Protein AF-A0A820NX58-F1 (afdb_monomer_lite)

Sequence (99 aa):
MVKRYLPQSLIDYPQETTRTASDIVLTRTRVPCLQCSRHSHQILTDFRSFYYDTALSSTIPRFMTLLEFADPCKILFDSDIPYTPLPVAINVTEKLDSL

Foldseek 3Di:
DPDPPDDPCVPVVVVVVVVVLLCCLVVPPDDPDPDDDDDPVVSLVSVLVAAAECAVQLDPVSVVVCPVRHDPVRYYYDQPPPVDPPVRSVVSVVSNVVD

Organism: NCBI:txid433720

InterPro domains:
  IPR032466 Metal-dependent hydrolase [SSF51556] (3-96)

pLDDT: mean 85.43, std 13.05, range [43.53, 96.5]

Radius of gyration: 16.27 Å; chains: 1; bounding box: 38×24×45 Å

Structure (mmCIF, N/CA/C/O backbone):
data_AF-A0A820NX58-F1
#
_entry.id   AF-A0A820NX58-F1
#
loop_
_atom_site.group_PDB
_atom_site.id
_atom_site.type_symbol
_atom_site.label_atom_id
_atom_site.label_alt_id
_atom_site.label_comp_id
_atom_site.label_asym_id
_atom_site.label_entity_id
_atom_site.label_seq_id
_atom_site.pdbx_PDB_ins_code
_atom_site.Cartn_x
_atom_site.Cartn_y
_atom_site.Cartn_z
_atom_site.occupancy
_atom_site.B_iso_or_equiv
_atom_site.auth_seq_id
_atom_site.auth_comp_id
_atom_site.auth_asym_id
_atom_site.auth_atom_id
_atom_site.pdbx_PDB_model_num
ATOM 1 N N . MET A 1 1 ? -15.383 -4.430 -18.292 1.00 43.53 1 MET A N 1
ATOM 2 C CA . MET A 1 1 ? -14.521 -4.664 -19.472 1.00 43.53 1 MET A CA 1
ATOM 3 C C . MET A 1 1 ? -13.221 -3.901 -19.261 1.00 43.53 1 MET A C 1
ATOM 5 O O . MET A 1 1 ? -13.179 -2.699 -19.485 1.00 43.53 1 MET A O 1
ATOM 9 N N . VAL A 1 2 ? -12.201 -4.576 -18.727 1.00 51.19 2 VAL A N 1
ATOM 10 C CA . VAL A 1 2 ? -10.857 -4.012 -18.524 1.00 51.19 2 VAL A CA 1
ATOM 11 C C . VAL A 1 2 ? -10.183 -3.871 -19.897 1.00 51.19 2 VAL A C 1
ATOM 13 O O . VAL A 1 2 ? -10.377 -4.712 -20.777 1.00 51.19 2 VAL A O 1
ATOM 16 N N . LYS A 1 3 ? -9.477 -2.759 -20.141 1.00 51.09 3 LYS A N 1
ATOM 17 C CA . LYS A 1 3 ? -8.813 -2.485 -21.430 1.00 51.09 3 LYS A CA 1
ATOM 18 C C . LYS A 1 3 ? -7.805 -3.600 -21.748 1.00 51.09 3 LYS A C 1
ATOM 20 O O . LYS A 1 3 ? -6.918 -3.852 -20.945 1.00 51.09 3 LYS A O 1
ATOM 25 N N . ARG A 1 4 ? -7.869 -4.177 -22.958 1.00 59.56 4 ARG A N 1
ATOM 26 C CA . ARG A 1 4 ? -6.997 -5.277 -23.449 1.00 59.56 4 ARG A CA 1
ATOM 27 C C . ARG A 1 4 ? -5.480 -5.003 -23.438 1.00 59.56 4 ARG A C 1
ATOM 29 O O . ARG A 1 4 ? -4.716 -5.914 -23.722 1.00 59.56 4 ARG A O 1
ATOM 36 N N . TYR A 1 5 ? -5.048 -3.774 -23.161 1.00 69.88 5 TYR A N 1
ATOM 37 C CA . TYR A 1 5 ? -3.642 -3.357 -23.231 1.00 69.88 5 TYR A CA 1
ATOM 38 C C . 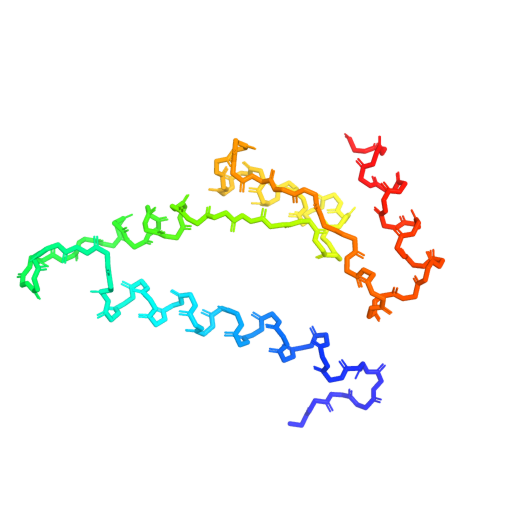TYR A 1 5 ? -2.910 -3.373 -21.885 1.00 69.88 5 TYR A C 1
ATOM 40 O O . TYR A 1 5 ? -1.699 -3.183 -21.866 1.00 69.88 5 TYR A O 1
ATOM 48 N N . LEU A 1 6 ? -3.618 -3.573 -20.770 1.00 72.00 6 LEU A N 1
ATOM 49 C CA . LEU A 1 6 ? -3.004 -3.675 -19.447 1.00 72.00 6 LEU A CA 1
ATOM 50 C C . LEU A 1 6 ? -3.155 -5.105 -18.923 1.00 72.00 6 LEU A C 1
ATOM 52 O O . LEU A 1 6 ? -4.227 -5.691 -19.099 1.00 72.00 6 LEU A O 1
ATOM 56 N N . PRO A 1 7 ? -2.113 -5.675 -18.289 1.00 83.81 7 PRO A N 1
ATOM 57 C CA . PRO A 1 7 ? -2.240 -6.970 -17.645 1.00 83.81 7 PRO A CA 1
ATOM 58 C C . PRO A 1 7 ? -3.299 -6.876 -16.549 1.00 83.81 7 PRO A C 1
ATOM 60 O O . PRO A 1 7 ? -3.336 -5.918 -15.778 1.00 83.81 7 PRO A O 1
ATOM 63 N N . GLN A 1 8 ? -4.166 -7.881 -16.503 1.00 86.31 8 GLN A N 1
ATOM 64 C CA . GLN A 1 8 ? -5.322 -7.913 -15.612 1.00 86.31 8 GLN A CA 1
ATOM 65 C C . GLN A 1 8 ? -4.914 -7.759 -14.133 1.00 86.31 8 GLN A C 1
ATOM 67 O O . GLN A 1 8 ? -5.571 -7.043 -13.383 1.00 86.31 8 GLN A O 1
ATOM 72 N N . SER A 1 9 ? -3.767 -8.326 -13.748 1.00 86.56 9 SER A N 1
ATOM 73 C CA . SER A 1 9 ? -3.192 -8.216 -12.402 1.00 86.56 9 SER A CA 1
ATOM 74 C C . SER A 1 9 ? -2.919 -6.777 -11.955 1.00 86.56 9 SER A C 1
ATOM 76 O O . SER A 1 9 ? -3.060 -6.481 -10.773 1.00 86.56 9 SER A O 1
ATOM 78 N N . LEU A 1 10 ? -2.592 -5.863 -12.876 1.00 85.88 10 LEU A N 1
ATOM 79 C CA . LEU A 1 10 ? -2.320 -4.460 -12.540 1.00 85.88 10 LEU A CA 1
ATOM 80 C C . LEU A 1 10 ? -3.577 -3.724 -12.048 1.00 85.88 10 LEU A C 1
ATOM 82 O O . LEU A 1 10 ? -3.474 -2.709 -11.365 1.00 85.88 10 LEU A O 1
ATOM 86 N N . ILE A 1 11 ? -4.759 -4.218 -12.418 1.00 88.50 11 ILE A N 1
ATOM 87 C CA . ILE A 1 11 ? -6.043 -3.669 -11.984 1.00 88.50 11 ILE A CA 1
ATOM 88 C C . ILE A 1 11 ? -6.595 -4.485 -10.818 1.00 88.50 11 ILE A C 1
ATOM 90 O O . ILE A 1 11 ? -6.973 -3.907 -9.801 1.00 88.50 11 ILE A O 1
ATOM 94 N N . ASP A 1 12 ? -6.594 -5.809 -10.942 1.00 91.25 12 ASP A N 1
ATOM 95 C CA . ASP A 1 12 ? -7.286 -6.677 -9.995 1.00 91.25 12 ASP A CA 1
ATOM 96 C C . ASP A 1 12 ? -6.557 -6.782 -8.659 1.00 91.25 12 ASP A C 1
ATOM 98 O O . ASP A 1 12 ? -7.203 -6.724 -7.619 1.00 91.25 12 ASP A O 1
ATOM 102 N N . TYR A 1 13 ? -5.223 -6.890 -8.640 1.00 92.94 13 TYR A N 1
ATOM 103 C CA . TYR A 1 13 ? -4.511 -7.113 -7.377 1.00 92.94 13 TYR A CA 1
ATOM 104 C C . TYR A 1 13 ? -4.655 -5.928 -6.410 1.00 92.94 13 TYR A C 1
ATOM 106 O O . TYR A 1 13 ? -5.078 -6.151 -5.274 1.00 92.94 13 TYR A O 1
ATOM 114 N N . PRO A 1 14 ? -4.421 -4.662 -6.819 1.00 92.94 14 PRO A N 1
ATOM 115 C CA . PRO A 1 14 ? -4.636 -3.529 -5.920 1.00 92.94 14 PRO A CA 1
ATOM 116 C C . PRO A 1 14 ? -6.105 -3.380 -5.489 1.00 92.94 14 PRO A C 1
ATOM 118 O O . PRO A 1 14 ? -6.385 -2.977 -4.355 1.00 92.94 14 PRO A O 1
ATOM 121 N N . GLN A 1 15 ? -7.054 -3.715 -6.373 1.00 93.94 15 GLN A N 1
ATOM 122 C CA . GLN A 1 15 ? -8.486 -3.673 -6.066 1.00 93.94 15 GLN A CA 1
ATOM 123 C C . GLN A 1 15 ? -8.883 -4.730 -5.031 1.00 93.94 15 GLN A C 1
ATOM 125 O O . GLN A 1 15 ? -9.551 -4.390 -4.054 1.00 93.94 15 GLN A O 1
ATOM 130 N N . GLU A 1 16 ? -8.436 -5.977 -5.185 1.00 96.19 16 GLU A N 1
ATOM 131 C CA . GLU A 1 16 ? -8.716 -7.057 -4.234 1.00 96.19 16 GLU A CA 1
ATOM 132 C C . GLU A 1 16 ? -8.038 -6.823 -2.877 1.00 96.19 16 GLU A C 1
ATOM 134 O O . GLU A 1 16 ? -8.656 -7.057 -1.833 1.00 96.19 16 GLU A O 1
ATOM 139 N N . THR A 1 17 ? -6.822 -6.264 -2.853 1.00 94.81 17 THR A N 1
ATOM 140 C CA . THR A 1 17 ? -6.175 -5.825 -1.605 1.00 94.81 17 THR A CA 1
ATOM 141 C C . THR A 1 17 ? -7.002 -4.745 -0.913 1.00 94.81 17 THR A C 1
ATOM 143 O O . THR A 1 17 ? -7.278 -4.845 0.283 1.00 94.81 17 THR A O 1
ATOM 146 N N . THR A 1 18 ? -7.481 -3.744 -1.659 1.00 94.81 18 THR A N 1
ATOM 147 C CA . THR A 1 18 ? -8.324 -2.671 -1.105 1.00 94.81 18 THR A CA 1
ATOM 148 C C . THR A 1 18 ? -9.652 -3.213 -0.582 1.00 94.81 18 THR A C 1
ATOM 150 O O . THR A 1 18 ? -10.108 -2.807 0.490 1.00 94.81 18 THR A O 1
ATOM 153 N N . ARG A 1 19 ? -10.268 -4.157 -1.303 1.00 94.69 19 ARG A N 1
ATOM 154 C CA . ARG A 1 19 ? -11.500 -4.834 -0.888 1.00 94.69 19 ARG A CA 1
ATOM 155 C C . ARG A 1 19 ? -11.292 -5.596 0.417 1.00 94.69 19 ARG A C 1
ATOM 157 O O . ARG A 1 19 ? -12.080 -5.428 1.342 1.00 94.69 19 ARG A O 1
ATOM 164 N N . THR A 1 20 ? -10.215 -6.369 0.509 1.00 94.94 20 THR A N 1
ATOM 165 C CA . THR A 1 20 ? -9.865 -7.147 1.706 1.00 94.94 20 THR A CA 1
ATOM 166 C C . THR A 1 20 ? -9.543 -6.240 2.893 1.00 94.94 20 THR A C 1
ATOM 168 O O . THR A 1 20 ? -10.051 -6.455 3.989 1.00 94.94 20 THR A O 1
ATOM 171 N N . ALA A 1 21 ? -8.755 -5.181 2.688 1.00 93.38 21 ALA A N 1
ATOM 172 C CA . ALA A 1 21 ? -8.439 -4.212 3.736 1.00 93.38 21 ALA A CA 1
ATOM 173 C C . ALA A 1 21 ? -9.701 -3.495 4.236 1.00 93.38 21 ALA A C 1
ATOM 175 O O . ALA A 1 21 ? -9.893 -3.339 5.441 1.00 93.38 21 ALA A O 1
ATOM 176 N N . SER A 1 22 ? -10.590 -3.113 3.317 1.00 92.25 22 SER A N 1
ATOM 177 C CA . SER A 1 22 ? -11.880 -2.515 3.658 1.00 92.25 22 SER A CA 1
ATOM 178 C C . SER A 1 22 ? -12.758 -3.483 4.440 1.00 92.25 22 SER A C 1
ATOM 180 O O . SER A 1 22 ? -13.345 -3.073 5.433 1.00 92.25 22 SER A O 1
ATOM 182 N N . ASP A 1 23 ? -12.818 -4.759 4.055 1.00 91.44 23 ASP A N 1
ATOM 183 C CA . ASP A 1 23 ? -13.558 -5.775 4.806 1.00 91.44 23 ASP A CA 1
ATOM 184 C C . ASP A 1 23 ? -12.991 -5.960 6.222 1.00 91.44 23 ASP A C 1
ATOM 186 O O . ASP A 1 23 ? -13.736 -5.908 7.195 1.00 91.44 23 ASP A O 1
ATOM 190 N N . ILE A 1 24 ? -11.667 -6.039 6.384 1.00 88.81 24 ILE A N 1
ATOM 191 C CA . ILE A 1 24 ? -11.023 -6.112 7.708 1.00 88.81 24 ILE A CA 1
ATOM 192 C C . ILE A 1 24 ? -11.398 -4.903 8.573 1.00 88.81 24 ILE A C 1
ATOM 194 O O . ILE A 1 24 ? -11.779 -5.053 9.741 1.00 88.81 24 ILE A O 1
ATOM 198 N N . VAL A 1 25 ? -11.289 -3.697 8.006 1.00 87.69 25 VAL A N 1
ATOM 199 C CA . VAL A 1 25 ? -11.589 -2.454 8.719 1.00 87.69 25 VAL A CA 1
ATOM 200 C C . VAL A 1 25 ? -13.067 -2.402 9.070 1.00 87.69 25 VAL A C 1
ATOM 202 O O . VAL A 1 25 ? -13.398 -2.170 10.231 1.00 87.69 25 VAL A O 1
ATOM 205 N N . LEU A 1 26 ? -13.969 -2.647 8.122 1.00 83.31 26 LEU A N 1
ATOM 206 C CA . LEU A 1 26 ? -15.411 -2.464 8.292 1.00 83.31 26 LEU A CA 1
ATOM 207 C C . LEU A 1 26 ? -16.063 -3.596 9.100 1.00 83.31 26 LEU A C 1
ATOM 209 O O . LEU A 1 26 ? -16.881 -3.300 9.972 1.00 83.31 26 LEU A O 1
ATOM 213 N N . THR A 1 27 ? -15.644 -4.843 8.888 1.00 78.81 27 THR A N 1
ATOM 214 C CA . THR A 1 27 ? -16.234 -6.070 9.457 1.00 78.81 27 THR A CA 1
ATOM 215 C C . THR A 1 27 ? -15.566 -6.510 10.781 1.00 78.81 27 THR A C 1
ATOM 217 O O . THR A 1 27 ? -16.066 -7.399 11.463 1.00 78.81 27 THR A O 1
ATOM 220 N N . ARG A 1 28 ? -14.523 -5.789 11.239 1.00 62.28 28 ARG A N 1
ATOM 221 C CA . ARG A 1 28 ? -13.983 -5.768 12.625 1.00 62.28 28 ARG A CA 1
ATOM 222 C C . ARG A 1 28 ? -13.289 -7.039 13.143 1.00 62.28 28 ARG A C 1
ATOM 224 O O . ARG A 1 28 ? -13.657 -7.569 14.187 1.00 62.28 28 ARG A O 1
ATOM 231 N N . THR A 1 29 ? -12.153 -7.423 12.567 1.00 61.50 29 THR A N 1
ATOM 232 C CA . THR A 1 29 ? -11.268 -8.426 13.207 1.00 61.50 29 THR A CA 1
ATOM 233 C C . THR A 1 29 ? -10.312 -7.861 14.273 1.00 61.50 29 THR A C 1
ATOM 235 O O . THR A 1 29 ? -9.601 -8.636 14.906 1.00 61.50 29 THR A O 1
ATOM 238 N N . ARG A 1 30 ? -10.283 -6.536 14.524 1.00 55.66 30 ARG A N 1
ATOM 239 C CA . ARG A 1 30 ? -9.289 -5.893 15.422 1.00 55.66 30 ARG A CA 1
ATOM 240 C C . ARG A 1 30 ? -9.807 -5.188 16.687 1.00 55.66 30 ARG A C 1
ATOM 242 O O . ARG A 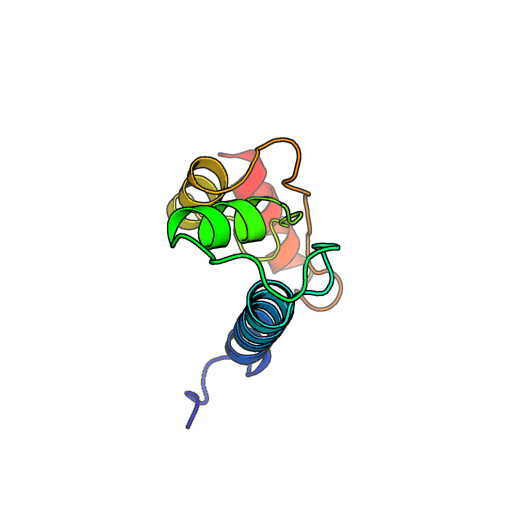1 30 ? -8.984 -4.666 17.432 1.00 55.66 30 ARG A O 1
ATOM 249 N N . VAL A 1 31 ? -11.113 -5.164 16.983 1.00 57.25 31 VAL A N 1
ATOM 250 C CA . VAL A 1 31 ? -11.628 -4.462 18.184 1.00 57.25 31 VAL A CA 1
ATOM 251 C C . VAL A 1 31 ? -12.464 -5.408 19.056 1.00 57.25 31 VAL A C 1
ATOM 253 O O . VAL A 1 31 ? -13.437 -5.961 18.549 1.00 57.25 31 VAL A O 1
ATOM 256 N N . PRO A 1 32 ? -12.169 -5.551 20.366 1.00 57.00 32 PR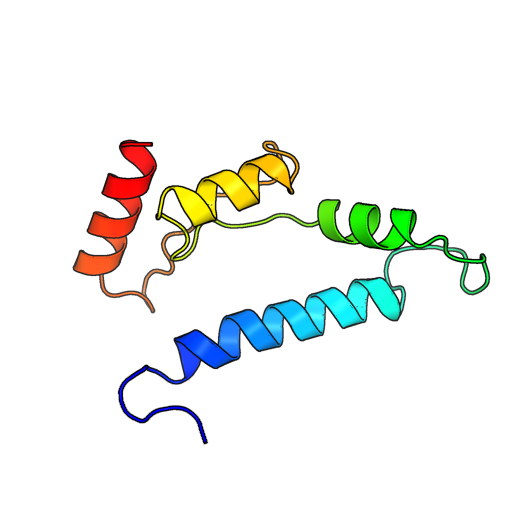O A N 1
ATOM 257 C CA . PRO A 1 32 ? -12.934 -6.410 21.283 1.00 57.00 32 PRO A CA 1
ATOM 258 C C . PRO A 1 32 ? -14.418 -6.025 21.421 1.00 57.00 32 PRO A C 1
ATOM 260 O O . PRO A 1 32 ? -15.230 -6.816 21.890 1.00 57.00 32 PRO A O 1
ATOM 263 N N . CYS A 1 33 ? -14.781 -4.799 21.035 1.00 55.91 33 CYS A N 1
ATOM 264 C CA . CYS A 1 33 ? -16.131 -4.265 21.152 1.00 55.91 33 CYS A CA 1
ATOM 265 C C . CYS A 1 33 ? -16.886 -4.356 19.815 1.00 55.91 33 CYS A C 1
ATOM 267 O O . CYS A 1 33 ? -16.743 -3.500 18.936 1.00 55.91 33 CYS A O 1
ATOM 269 N N . LEU A 1 34 ? -17.763 -5.351 19.685 1.00 55.44 34 LEU A N 1
ATOM 270 C CA . LEU A 1 34 ? -18.646 -5.537 18.524 1.00 55.44 34 LEU A CA 1
ATOM 271 C C . LEU A 1 34 ? -19.699 -4.416 18.349 1.00 55.44 34 LEU A C 1
ATOM 273 O O . LEU A 1 34 ? -20.277 -4.301 17.274 1.00 55.44 34 LEU A O 1
ATOM 277 N N . GLN A 1 35 ? -19.908 -3.538 19.341 1.00 55.28 35 GLN A N 1
ATOM 278 C CA . GLN A 1 35 ? -21.042 -2.590 19.368 1.00 55.28 35 GLN A CA 1
ATOM 279 C C . GLN A 1 35 ? -20.710 -1.120 19.661 1.00 55.28 35 GLN A C 1
ATOM 281 O O . GLN A 1 35 ? -21.610 -0.306 19.848 1.00 55.28 35 GLN A O 1
ATOM 286 N N . CYS A 1 36 ? -19.440 -0.728 19.651 1.00 60.53 36 CYS A N 1
ATOM 287 C CA . CYS A 1 36 ? -19.081 0.672 19.864 1.00 60.53 36 CYS A CA 1
ATOM 288 C C . CYS A 1 36 ? -19.402 1.500 18.605 1.00 60.53 36 CYS A C 1
ATOM 290 O O . CYS A 1 36 ? -19.046 1.090 17.493 1.00 60.53 36 CYS A O 1
ATOM 292 N N . SER A 1 37 ? -20.082 2.642 18.771 1.00 65.62 37 SER A N 1
ATOM 293 C CA . SER A 1 37 ? -20.323 3.613 17.694 1.00 65.62 37 SER A CA 1
ATOM 294 C C . SER A 1 37 ? -18.988 4.026 17.072 1.00 65.62 37 SER A C 1
ATOM 296 O O . SER A 1 37 ? -18.060 4.398 17.791 1.00 65.62 37 SER A O 1
ATOM 298 N N . ARG A 1 38 ? -18.872 3.916 15.745 1.00 67.06 38 ARG A N 1
ATOM 299 C CA . ARG A 1 38 ? -17.662 4.305 15.016 1.00 67.06 38 ARG A CA 1
ATOM 300 C C . ARG A 1 38 ? -17.805 5.724 14.512 1.00 67.06 38 ARG A C 1
ATOM 302 O O . ARG A 1 38 ? -18.720 6.036 13.757 1.00 67.06 38 ARG A O 1
ATOM 309 N N . HIS A 1 39 ? -16.849 6.561 14.878 1.00 75.56 39 HIS A N 1
ATOM 310 C CA . HIS A 1 39 ? -16.694 7.858 14.244 1.00 75.56 39 HIS A CA 1
ATOM 311 C C . HIS A 1 39 ? -15.889 7.711 12.951 1.00 75.56 39 HIS A C 1
ATOM 313 O O . HIS A 1 39 ? -14.981 6.885 12.868 1.00 75.56 39 HIS A O 1
ATOM 319 N N . SER A 1 40 ? -16.190 8.541 11.952 1.00 78.31 40 SER A N 1
ATOM 320 C CA . SER A 1 40 ? -15.528 8.523 10.639 1.00 78.31 40 SER A CA 1
ATOM 321 C C . SER A 1 40 ? -13.997 8.590 10.727 1.00 78.31 40 SER A C 1
ATOM 323 O O . SER A 1 40 ? -13.312 7.920 9.960 1.00 78.31 40 SER A O 1
ATOM 325 N N . HIS A 1 41 ? -13.450 9.327 11.698 1.00 79.94 41 HIS A N 1
ATOM 326 C CA . HIS A 1 41 ? -12.002 9.437 11.896 1.00 79.94 41 HIS A CA 1
ATOM 327 C C . HIS A 1 41 ? -11.334 8.110 12.300 1.00 79.94 41 HIS A C 1
ATOM 329 O O . HIS A 1 41 ? -10.190 7.875 11.925 1.00 79.94 41 HIS A O 1
ATOM 335 N N . GLN A 1 42 ? -12.042 7.220 13.008 1.00 83.56 42 GLN A N 1
ATOM 336 C CA . GLN A 1 42 ? -11.496 5.929 13.448 1.00 83.56 42 GLN A CA 1
ATOM 337 C C . GLN A 1 42 ? -11.227 4.996 12.264 1.00 83.56 42 GLN A C 1
A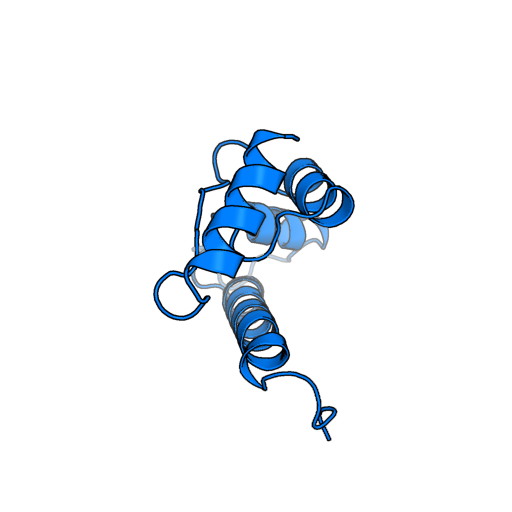TOM 339 O O . GLN A 1 42 ? -10.295 4.205 12.308 1.00 83.56 42 GLN A O 1
ATOM 344 N N . ILE A 1 43 ? -11.995 5.128 11.178 1.00 85.31 43 ILE A N 1
ATOM 345 C CA . ILE A 1 43 ? -11.820 4.324 9.962 1.00 85.31 43 ILE A CA 1
ATOM 346 C C . ILE A 1 43 ? -10.452 4.610 9.331 1.00 85.31 43 ILE A C 1
ATOM 348 O O . ILE A 1 43 ? -9.722 3.684 8.990 1.00 85.31 43 ILE A O 1
ATOM 352 N N . LEU A 1 44 ? -10.072 5.886 9.214 1.00 88.69 44 LEU A N 1
ATOM 353 C CA . LEU A 1 44 ? -8.764 6.262 8.672 1.00 88.69 44 LEU A CA 1
ATOM 354 C C . LEU A 1 44 ? -7.623 5.839 9.603 1.00 88.69 44 LEU A C 1
ATOM 356 O O . LEU A 1 44 ? -6.587 5.390 9.121 1.00 88.69 44 LEU A O 1
ATOM 360 N N . THR A 1 45 ? -7.812 5.927 10.922 1.00 89.19 45 THR A N 1
ATOM 361 C CA . THR A 1 45 ? -6.847 5.393 11.895 1.00 89.19 45 THR A CA 1
ATOM 362 C C . THR A 1 45 ? -6.656 3.884 11.735 1.00 89.19 45 THR A C 1
ATOM 364 O O . THR A 1 45 ? -5.519 3.413 11.751 1.00 89.19 45 THR A O 1
ATOM 367 N N . ASP A 1 46 ? -7.738 3.133 11.517 1.00 89.50 46 ASP A N 1
ATOM 368 C CA . ASP A 1 46 ? -7.679 1.689 11.283 1.00 89.50 46 ASP A CA 1
ATOM 369 C C . ASP A 1 46 ? -6.899 1.375 9.994 1.00 89.50 46 ASP A C 1
ATOM 371 O O . ASP A 1 46 ? -6.014 0.518 10.014 1.00 89.50 46 ASP A O 1
ATOM 375 N N . PHE A 1 47 ? -7.120 2.116 8.901 1.00 91.75 47 PHE A N 1
ATOM 376 C CA . PHE A 1 47 ? -6.311 1.970 7.683 1.00 91.75 47 PHE A CA 1
ATOM 377 C C . PHE A 1 47 ? -4.832 2.324 7.909 1.00 91.75 47 PHE A C 1
ATOM 379 O O . PHE A 1 47 ? -3.947 1.604 7.450 1.00 91.75 47 PHE A O 1
ATOM 386 N N . ARG A 1 48 ? -4.523 3.369 8.683 1.00 93.19 48 ARG A N 1
ATOM 387 C CA . ARG A 1 48 ? -3.137 3.725 9.053 1.00 93.19 48 ARG A CA 1
ATOM 388 C C . ARG A 1 48 ? -2.450 2.683 9.941 1.00 93.19 48 ARG A C 1
ATOM 390 O O . ARG A 1 48 ? -1.242 2.745 10.160 1.00 93.19 48 ARG A O 1
ATOM 397 N N . SER A 1 49 ? -3.200 1.725 10.485 1.00 90.75 49 SER A N 1
ATOM 398 C CA . SER A 1 49 ? -2.641 0.671 11.329 1.00 90.75 49 SER A CA 1
ATOM 399 C C . SER A 1 49 ? -1.951 -0.450 10.543 1.00 90.75 49 SER A C 1
ATOM 401 O O . SER A 1 49 ? -1.206 -1.221 11.155 1.00 90.75 49 SER A O 1
ATOM 403 N N . PHE A 1 50 ? -2.189 -0.558 9.231 1.00 94.69 50 PHE A N 1
ATOM 404 C CA . PHE A 1 50 ? -1.545 -1.545 8.363 1.00 94.69 50 PHE A CA 1
ATOM 405 C C . PHE A 1 50 ? -0.082 -1.200 8.062 1.00 94.69 50 PHE A C 1
ATOM 407 O O . PHE A 1 50 ? 0.350 -0.059 8.225 1.00 94.69 50 PHE A O 1
ATOM 414 N N . TYR A 1 51 ? 0.659 -2.217 7.626 1.00 96.50 51 TYR A N 1
ATOM 415 C CA . TYR A 1 51 ? 1.926 -2.034 6.927 1.00 96.50 51 TYR A CA 1
ATOM 416 C C . TYR A 1 51 ? 1.644 -1.856 5.438 1.00 96.50 51 TYR A C 1
ATOM 418 O O . TYR A 1 51 ? 0.728 -2.487 4.909 1.00 96.50 51 TYR A O 1
ATOM 426 N N . TYR A 1 52 ? 2.427 -0.998 4.796 1.00 96.38 52 TYR A N 1
ATOM 427 C CA . TYR A 1 52 ? 2.357 -0.703 3.370 1.00 96.38 52 TYR A CA 1
ATOM 428 C C . TYR A 1 52 ? 3.682 -1.065 2.714 1.00 96.38 52 TYR A C 1
ATOM 430 O O . TYR A 1 52 ? 4.730 -0.934 3.340 1.00 96.38 52 TYR A O 1
ATOM 438 N N . ASP A 1 53 ? 3.640 -1.494 1.461 1.00 95.19 53 ASP A N 1
ATOM 439 C CA . ASP A 1 53 ? 4.827 -1.790 0.668 1.00 95.19 53 ASP A CA 1
ATOM 440 C C . ASP A 1 53 ? 5.032 -0.765 -0.465 1.00 95.19 53 ASP A C 1
ATOM 442 O O . ASP A 1 53 ? 4.176 0.086 -0.731 1.00 95.19 53 ASP A O 1
ATOM 446 N N . THR A 1 54 ? 6.193 -0.818 -1.121 1.00 93.38 54 THR A N 1
ATOM 447 C CA . THR A 1 54 ? 6.532 0.055 -2.255 1.00 93.38 54 THR A CA 1
ATOM 448 C C . THR A 1 54 ? 6.318 -0.591 -3.627 1.00 93.38 54 THR A C 1
ATOM 450 O O . THR A 1 54 ? 6.722 0.011 -4.631 1.00 93.38 54 THR A O 1
ATOM 453 N N . ALA A 1 55 ? 5.710 -1.782 -3.717 1.00 92.94 55 ALA A N 1
ATOM 454 C CA . ALA A 1 55 ? 5.602 -2.530 -4.967 1.00 92.94 55 ALA A CA 1
ATOM 455 C C . ALA A 1 55 ? 4.922 -1.680 -6.051 1.00 92.94 55 ALA A C 1
ATOM 457 O O . ALA A 1 55 ? 3.823 -1.144 -5.878 1.00 92.94 55 ALA A O 1
ATOM 458 N N . LEU A 1 56 ? 5.629 -1.487 -7.173 1.00 85.94 56 LEU A N 1
ATOM 459 C CA . LEU A 1 56 ? 5.211 -0.660 -8.316 1.00 85.94 56 LEU A CA 1
ATOM 460 C C . LEU A 1 56 ? 4.827 0.800 -7.964 1.00 85.94 56 LEU A C 1
ATOM 462 O O . LEU A 1 56 ? 4.280 1.528 -8.804 1.00 85.94 56 LEU A O 1
ATOM 466 N N . SER A 1 57 ? 5.179 1.272 -6.762 1.00 88.12 57 SER A N 1
ATOM 467 C CA . SER A 1 57 ? 4.789 2.570 -6.196 1.00 88.12 57 SER A CA 1
ATOM 468 C C . SER A 1 57 ? 5.904 3.626 -6.200 1.00 88.12 57 SER A C 1
ATOM 470 O O . SER A 1 57 ? 5.850 4.592 -5.452 1.00 88.12 57 SER A O 1
ATOM 472 N N . SER A 1 58 ? 6.864 3.506 -7.121 1.00 85.38 58 SER A N 1
ATOM 473 C CA . SER A 1 58 ? 8.085 4.329 -7.194 1.00 85.38 58 SER A CA 1
ATOM 474 C C . SER A 1 58 ? 7.976 5.692 -7.885 1.00 85.38 58 SER A C 1
ATOM 476 O O . SER A 1 58 ? 8.987 6.357 -8.103 1.00 85.38 58 SER A O 1
ATOM 478 N N . THR A 1 59 ? 6.783 6.138 -8.287 1.00 88.94 59 THR A N 1
ATOM 479 C CA . THR A 1 59 ? 6.640 7.500 -8.822 1.00 88.94 59 THR A CA 1
ATOM 480 C C . THR A 1 59 ? 6.517 8.500 -7.676 1.00 88.94 59 THR A C 1
ATOM 482 O O . THR A 1 59 ? 5.786 8.240 -6.722 1.00 88.94 59 THR A O 1
ATOM 485 N N . ILE A 1 60 ? 7.155 9.671 -7.813 1.00 89.06 60 ILE A N 1
ATOM 486 C CA . ILE A 1 60 ? 7.096 10.780 -6.838 1.00 89.06 60 ILE A CA 1
ATOM 487 C C . ILE A 1 60 ? 5.686 10.988 -6.258 1.00 89.06 60 ILE A C 1
ATOM 489 O O . ILE A 1 60 ? 5.546 10.927 -5.039 1.00 89.06 60 ILE A O 1
ATOM 493 N N . PRO A 1 61 ? 4.618 11.187 -7.063 1.00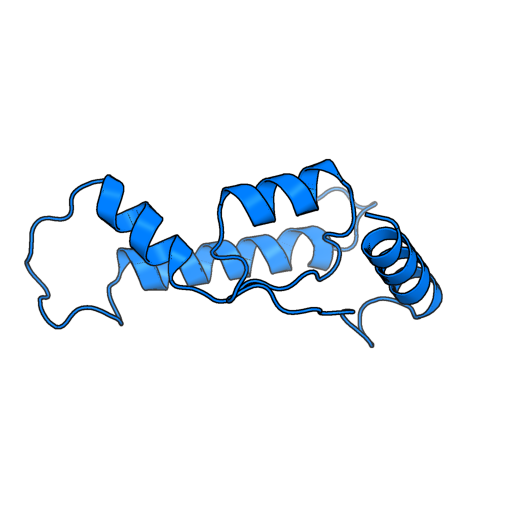 91.44 61 PRO A N 1
ATOM 494 C CA . PRO A 1 61 ? 3.296 11.445 -6.497 1.00 91.44 61 PRO A CA 1
ATOM 495 C C . PRO A 1 61 ? 2.757 10.266 -5.681 1.00 91.44 61 PRO A C 1
ATOM 497 O O . PRO A 1 61 ? 2.111 10.489 -4.667 1.00 91.44 61 PRO A O 1
ATOM 500 N N . ARG A 1 62 ? 3.035 9.019 -6.079 1.00 91.06 62 ARG A N 1
ATOM 501 C CA . ARG A 1 62 ? 2.529 7.830 -5.381 1.00 91.06 62 ARG A CA 1
ATOM 502 C C . ARG A 1 62 ? 3.255 7.631 -4.054 1.00 91.06 62 ARG A C 1
ATOM 504 O O . ARG A 1 62 ? 2.615 7.430 -3.026 1.00 91.06 62 ARG A O 1
ATOM 511 N N . PHE A 1 63 ? 4.574 7.779 -4.069 1.00 91.69 63 PHE A N 1
ATOM 512 C CA . PHE A 1 63 ? 5.383 7.667 -2.865 1.00 91.69 63 PHE A CA 1
ATOM 513 C C . PHE A 1 63 ? 5.092 8.795 -1.866 1.00 91.69 63 PHE A C 1
ATOM 515 O O . PHE A 1 63 ? 4.881 8.527 -0.688 1.00 91.69 63 PHE A O 1
ATOM 522 N N . MET A 1 64 ? 4.952 10.041 -2.333 1.00 91.94 64 MET A N 1
ATOM 523 C CA . MET A 1 64 ? 4.580 11.166 -1.466 1.00 91.94 64 MET A CA 1
ATOM 524 C C . MET A 1 64 ? 3.193 10.981 -0.845 1.00 91.94 64 MET A C 1
ATOM 526 O O . MET A 1 64 ? 3.034 11.203 0.352 1.00 91.94 64 MET A O 1
ATOM 530 N N . THR A 1 65 ? 2.204 10.493 -1.608 1.00 93.19 65 THR A N 1
ATOM 531 C CA . THR A 1 65 ? 0.888 10.175 -1.026 1.00 93.19 65 THR A CA 1
ATOM 532 C C . THR A 1 65 ? 0.962 9.077 0.032 1.00 93.19 65 THR A C 1
ATOM 534 O O . THR A 1 65 ? 0.205 9.110 1.001 1.00 93.19 65 THR A O 1
ATOM 537 N N . LEU A 1 66 ? 1.882 8.121 -0.122 1.00 93.44 66 LEU A N 1
ATOM 538 C CA . LEU A 1 66 ? 2.086 7.064 0.858 1.00 93.44 66 LEU A CA 1
ATOM 539 C C . LEU A 1 66 ? 2.717 7.612 2.146 1.00 93.44 66 LEU A C 1
ATOM 541 O O . LEU A 1 66 ? 2.234 7.283 3.226 1.00 93.44 66 LEU A O 1
ATOM 545 N N . LEU A 1 67 ? 3.724 8.486 2.038 1.00 93.62 67 LEU A N 1
ATOM 546 C CA . LEU A 1 67 ? 4.368 9.147 3.181 1.00 93.62 67 LEU A CA 1
ATOM 547 C C . LEU A 1 67 ? 3.427 10.085 3.948 1.00 93.62 67 LEU A C 1
ATOM 549 O O . LEU A 1 67 ? 3.515 10.180 5.168 1.00 93.62 67 LEU A O 1
ATOM 553 N N . GLU A 1 68 ? 2.531 10.786 3.250 1.00 94.94 68 GLU A N 1
ATOM 554 C CA . GLU A 1 68 ? 1.550 11.670 3.892 1.00 94.94 68 GLU A CA 1
ATOM 555 C C . GLU A 1 68 ? 0.470 10.874 4.643 1.00 94.94 68 GLU A C 1
ATOM 557 O O . GLU A 1 68 ? -0.060 11.312 5.671 1.00 94.94 68 GLU A O 1
ATOM 562 N N . PHE A 1 69 ? 0.121 9.695 4.128 1.00 95.06 69 PHE A N 1
ATOM 563 C CA . PHE A 1 69 ? -0.962 8.893 4.674 1.00 95.06 69 PHE A CA 1
ATOM 564 C C . PHE A 1 69 ? -0.517 7.917 5.767 1.00 95.06 69 PHE A C 1
ATOM 566 O O . PHE A 1 69 ? -1.158 7.866 6.823 1.00 95.06 69 PHE A O 1
ATOM 573 N N . ALA A 1 70 ? 0.512 7.113 5.494 1.00 95.19 70 ALA A N 1
ATOM 574 C CA . ALA A 1 70 ? 0.960 6.016 6.342 1.00 95.19 70 ALA A CA 1
ATOM 575 C C . ALA A 1 70 ? 1.991 6.474 7.383 1.00 95.19 70 ALA A C 1
ATOM 577 O O . ALA A 1 70 ? 2.659 7.491 7.233 1.00 95.19 70 ALA A O 1
ATOM 578 N N . ASP A 1 71 ? 2.132 5.691 8.452 1.00 94.44 71 ASP A N 1
ATOM 579 C CA . ASP A 1 71 ? 3.253 5.839 9.380 1.00 94.44 71 ASP A CA 1
ATOM 580 C C . ASP A 1 71 ? 4.554 5.436 8.655 1.00 94.44 71 ASP A C 1
ATOM 582 O O . ASP A 1 71 ? 4.633 4.289 8.199 1.00 94.44 71 ASP A O 1
ATOM 586 N N . PRO A 1 72 ? 5.572 6.314 8.541 1.00 92.88 72 PRO A N 1
ATOM 587 C CA . PRO A 1 72 ? 6.828 5.988 7.863 1.00 92.88 72 PRO A CA 1
ATOM 588 C C . PRO A 1 72 ? 7.530 4.745 8.426 1.00 92.88 72 PRO A C 1
ATOM 590 O O . PRO A 1 72 ? 8.199 4.030 7.686 1.00 92.88 72 PRO A O 1
ATOM 593 N N . CYS A 1 73 ? 7.328 4.427 9.710 1.00 94.88 73 CYS A N 1
ATOM 594 C CA . CYS A 1 73 ? 7.865 3.219 10.345 1.00 94.88 73 CYS A CA 1
ATOM 595 C C . CYS A 1 73 ? 7.143 1.925 9.919 1.00 94.88 73 CYS A C 1
ATOM 597 O O . CYS A 1 73 ? 7.537 0.833 10.331 1.00 94.88 73 CYS A O 1
ATOM 599 N N . LYS A 1 74 ? 6.065 2.029 9.134 1.00 96.00 74 LYS A N 1
ATOM 600 C CA . LYS A 1 74 ? 5.258 0.909 8.630 1.00 96.00 74 LYS A CA 1
ATOM 601 C C . LYS A 1 74 ? 5.270 0.805 7.107 1.00 96.00 74 LYS A C 1
ATOM 603 O O . LYS A 1 74 ? 4.417 0.121 6.543 1.00 96.00 74 LYS A O 1
ATOM 608 N N . ILE A 1 75 ? 6.219 1.466 6.453 1.00 95.88 75 ILE A N 1
ATOM 609 C CA . ILE A 1 75 ? 6.455 1.336 5.018 1.00 95.88 75 ILE A CA 1
ATOM 610 C C . ILE A 1 75 ? 7.632 0.380 4.814 1.00 95.88 75 ILE A C 1
ATOM 612 O O . ILE A 1 75 ? 8.703 0.572 5.387 1.00 95.88 75 ILE A O 1
ATOM 616 N N . LEU A 1 76 ? 7.424 -0.664 4.017 1.00 95.56 76 LEU A N 1
ATOM 617 C CA . LEU A 1 76 ? 8.413 -1.686 3.697 1.00 95.56 76 LEU A CA 1
ATOM 618 C C . LEU A 1 76 ? 8.782 -1.609 2.216 1.00 95.56 76 LEU A C 1
ATOM 620 O O . LEU A 1 76 ? 7.935 -1.355 1.364 1.00 95.56 76 LEU A O 1
ATOM 624 N N . PHE A 1 77 ? 10.048 -1.853 1.899 1.00 94.12 77 PHE A N 1
ATOM 625 C CA . PHE A 1 77 ? 10.451 -2.011 0.509 1.00 94.12 77 PHE A CA 1
ATOM 626 C C . PHE A 1 77 ? 9.926 -3.340 -0.043 1.00 94.12 77 PHE A C 1
ATOM 628 O O . PHE A 1 77 ? 10.128 -4.388 0.573 1.00 94.12 77 PHE A O 1
ATOM 635 N N . ASP A 1 78 ? 9.311 -3.295 -1.223 1.00 94.06 78 ASP A N 1
ATOM 636 C CA . ASP A 1 78 ? 8.977 -4.483 -2.006 1.00 94.06 78 ASP A CA 1
ATOM 637 C C . ASP A 1 78 ? 9.252 -4.252 -3.499 1.00 94.06 78 ASP A C 1
ATOM 639 O O . ASP A 1 78 ? 8.973 -3.187 -4.059 1.00 94.06 78 ASP A O 1
ATOM 643 N N . SER A 1 79 ? 9.832 -5.276 -4.121 1.00 91.94 79 SER A N 1
ATOM 644 C CA . SER A 1 79 ? 10.260 -5.309 -5.522 1.00 91.94 79 SER A CA 1
ATOM 645 C C . SER A 1 79 ? 9.290 -6.056 -6.435 1.00 91.94 79 SER A C 1
ATOM 647 O O . SER A 1 79 ? 9.375 -5.889 -7.652 1.00 91.94 79 SER A O 1
ATOM 649 N N . ASP A 1 80 ? 8.398 -6.879 -5.866 1.00 92.62 80 ASP A N 1
ATOM 650 C CA . ASP A 1 80 ? 7.448 -7.723 -6.602 1.00 92.62 80 ASP A CA 1
ATOM 651 C C . ASP A 1 80 ? 8.106 -8.771 -7.540 1.00 92.62 80 ASP A C 1
ATOM 653 O O . ASP A 1 80 ? 7.510 -9.266 -8.498 1.00 92.62 80 ASP A O 1
ATOM 657 N N . ILE A 1 81 ? 9.363 -9.157 -7.285 1.00 92.69 81 ILE A N 1
ATOM 658 C CA . ILE A 1 81 ? 10.040 -10.261 -7.995 1.00 92.69 81 ILE A CA 1
ATOM 659 C C . ILE A 1 81 ? 9.472 -11.610 -7.502 1.00 92.69 81 ILE A C 1
ATOM 661 O O . ILE A 1 81 ? 9.393 -11.816 -6.290 1.00 92.69 81 ILE A O 1
ATOM 665 N N . PRO A 1 82 ? 9.126 -12.576 -8.387 1.00 93.00 82 PRO A N 1
ATOM 666 C CA . PRO A 1 82 ? 9.422 -12.650 -9.826 1.00 93.00 82 PRO A CA 1
ATOM 667 C C . PRO A 1 82 ? 8.280 -12.207 -10.760 1.00 93.00 82 PRO A C 1
ATOM 669 O O . PRO A 1 82 ? 8.385 -12.405 -11.971 1.00 93.00 82 PRO A O 1
ATOM 672 N N . TYR A 1 83 ? 7.183 -11.661 -10.229 1.00 88.06 83 TYR A N 1
ATOM 673 C CA . TYR A 1 83 ? 6.009 -11.275 -11.024 1.00 88.06 83 TYR A CA 1
ATOM 674 C C . TYR A 1 83 ? 6.248 -10.000 -11.834 1.00 88.06 83 TYR A C 1
ATOM 676 O O . TYR A 1 83 ? 5.814 -9.903 -12.985 1.00 88.06 83 TYR A O 1
ATOM 684 N N . THR A 1 84 ? 7.005 -9.062 -11.273 1.00 89.19 84 THR A N 1
ATOM 685 C CA . THR A 1 84 ? 7.580 -7.938 -12.001 1.00 89.19 84 THR A CA 1
ATOM 686 C C . THR A 1 84 ? 8.896 -8.376 -12.667 1.00 89.19 84 THR A C 1
ATOM 688 O O . THR A 1 84 ? 9.810 -8.845 -11.982 1.00 89.19 84 THR A O 1
ATOM 691 N N . PRO A 1 85 ? 9.043 -8.229 -14.002 1.00 91.19 85 PRO A N 1
ATOM 692 C CA . PRO A 1 85 ? 10.279 -8.572 -14.701 1.00 91.19 85 PRO A CA 1
ATOM 693 C C . PRO A 1 85 ? 11.484 -7.813 -14.142 1.00 91.19 85 PRO A C 1
ATOM 695 O O . PRO A 1 85 ? 11.395 -6.615 -13.877 1.00 91.19 85 PRO A O 1
ATOM 698 N N . LEU A 1 86 ? 12.637 -8.482 -14.055 1.00 93.94 86 LEU A N 1
ATOM 699 C CA . LEU A 1 86 ? 13.850 -7.931 -13.441 1.00 93.94 86 LEU A CA 1
ATOM 700 C C . LEU A 1 86 ? 14.244 -6.521 -13.945 1.00 93.94 86 LEU A C 1
ATOM 702 O O . LEU A 1 86 ? 14.533 -5.675 -13.102 1.00 93.94 86 LEU A O 1
ATOM 706 N N . PRO A 1 87 ? 14.193 -6.194 -15.257 1.00 93.81 87 PRO A N 1
ATOM 707 C CA . PRO A 1 87 ? 14.513 -4.839 -15.723 1.00 93.81 87 PRO A CA 1
ATOM 708 C C . PRO A 1 87 ? 13.549 -3.766 -15.198 1.00 93.81 87 PRO A C 1
ATOM 710 O O . PRO A 1 87 ? 13.943 -2.623 -14.984 1.00 93.81 87 PRO A O 1
ATOM 713 N N . VAL A 1 88 ? 12.278 -4.126 -14.994 1.00 91.00 88 VAL A N 1
ATOM 714 C CA . VAL A 1 88 ? 11.267 -3.217 -14.441 1.00 91.00 88 VAL A CA 1
ATOM 715 C C . VAL A 1 88 ? 11.494 -3.040 -12.947 1.00 91.00 88 VAL A C 1
ATOM 717 O O . VAL A 1 88 ? 11.476 -1.902 -12.488 1.00 91.00 88 VAL A O 1
ATOM 720 N N . ALA A 1 89 ? 11.757 -4.128 -12.218 1.00 92.81 89 ALA A N 1
ATOM 721 C CA . ALA A 1 89 ? 12.059 -4.081 -10.791 1.00 92.81 89 ALA A CA 1
ATOM 722 C C . ALA A 1 89 ? 13.280 -3.191 -10.513 1.00 92.81 89 ALA A C 1
ATOM 724 O O . ALA A 1 89 ? 13.175 -2.271 -9.711 1.00 92.81 89 ALA A O 1
ATOM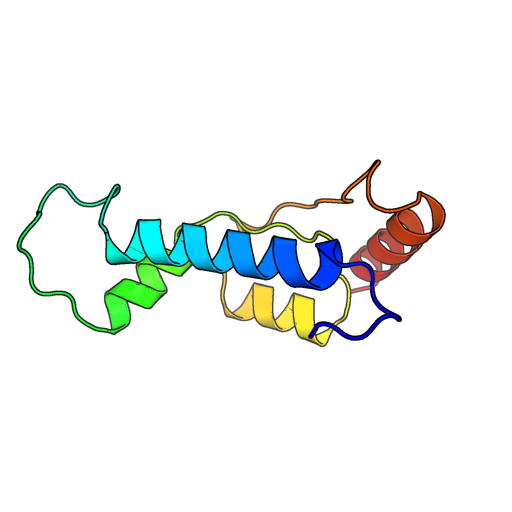 725 N N . ILE A 1 90 ? 14.379 -3.368 -11.259 1.00 93.19 90 ILE A N 1
ATOM 726 C CA . ILE A 1 90 ? 15.584 -2.526 -11.145 1.00 93.19 90 ILE A CA 1
ATOM 727 C C . ILE A 1 90 ? 15.243 -1.048 -11.365 1.00 93.19 90 ILE A C 1
ATOM 729 O O . ILE A 1 90 ? 15.521 -0.225 -10.504 1.00 93.19 90 ILE A O 1
ATOM 733 N N . ASN A 1 91 ? 14.562 -0.706 -12.462 1.00 92.12 91 ASN A N 1
ATOM 734 C CA . ASN A 1 91 ? 14.182 0.681 -12.751 1.00 92.12 91 ASN A CA 1
ATOM 735 C C . ASN A 1 91 ? 13.205 1.271 -11.712 1.00 92.12 91 ASN A C 1
ATOM 737 O O . ASN A 1 91 ? 13.184 2.479 -11.491 1.00 92.12 91 ASN A O 1
ATOM 741 N N . VAL A 1 92 ? 12.355 0.450 -11.089 1.00 90.81 92 VAL A N 1
ATOM 742 C CA . VAL A 1 92 ? 11.474 0.875 -9.989 1.00 90.81 92 VAL A CA 1
ATOM 743 C C . VAL A 1 92 ? 12.290 1.148 -8.725 1.00 90.81 92 VAL A C 1
ATOM 745 O O . VAL A 1 92 ? 12.041 2.163 -8.079 1.00 90.81 92 VAL A O 1
ATOM 748 N N . THR A 1 93 ? 13.264 0.295 -8.407 1.00 93.31 93 THR A N 1
ATOM 749 C CA . THR A 1 93 ? 14.179 0.459 -7.270 1.00 93.31 93 THR A CA 1
ATOM 750 C C . THR A 1 93 ? 15.076 1.681 -7.440 1.00 93.31 93 THR A C 1
ATOM 752 O O . THR A 1 93 ? 15.072 2.539 -6.570 1.00 93.31 93 THR A O 1
ATOM 755 N N . GLU A 1 94 ? 15.727 1.846 -8.594 1.00 93.44 94 GLU A N 1
ATOM 756 C CA . GLU A 1 94 ? 16.559 3.021 -8.898 1.00 93.44 94 GLU A CA 1
ATOM 757 C C . GLU A 1 94 ? 15.770 4.329 -8.775 1.00 93.44 94 GLU A C 1
ATOM 759 O O . GLU A 1 94 ? 16.284 5.338 -8.294 1.00 93.44 94 GLU A O 1
ATOM 764 N N . LYS A 1 95 ? 14.494 4.316 -9.183 1.00 91.44 95 LYS A N 1
ATOM 765 C CA . LYS A 1 95 ? 13.615 5.472 -8.998 1.00 91.44 95 LYS A CA 1
ATOM 766 C C . LYS A 1 95 ? 13.377 5.770 -7.530 1.00 91.44 95 LYS A C 1
ATOM 768 O O . LYS A 1 95 ? 13.473 6.937 -7.182 1.00 91.44 95 LYS A O 1
ATOM 773 N N . LEU A 1 96 ? 13.092 4.764 -6.700 1.00 91.25 96 LEU A N 1
ATOM 774 C CA . LEU A 1 96 ? 12.925 4.949 -5.254 1.00 91.25 96 LEU A CA 1
ATOM 775 C C . LEU A 1 96 ? 14.206 5.462 -4.591 1.00 91.25 96 LEU A C 1
ATOM 777 O O . LEU A 1 96 ? 14.117 6.375 -3.783 1.00 91.25 96 LEU A O 1
ATOM 781 N N . ASP A 1 97 ? 15.371 4.937 -4.973 1.00 91.50 97 ASP A N 1
ATOM 782 C CA . ASP A 1 97 ? 16.671 5.371 -4.440 1.00 91.50 97 ASP A CA 1
ATOM 783 C C . ASP A 1 97 ? 17.010 6.826 -4.809 1.00 91.50 97 ASP A C 1
ATOM 785 O O . ASP A 1 97 ? 17.825 7.469 -4.149 1.00 91.50 97 ASP A O 1
ATOM 789 N N . SER A 1 98 ? 16.400 7.347 -5.879 1.00 90.81 98 SER A N 1
ATOM 790 C CA . SER A 1 98 ? 16.573 8.731 -6.333 1.00 90.81 98 SER A CA 1
ATOM 791 C C . SER A 1 98 ? 15.603 9.744 -5.706 1.00 90.81 98 SER A C 1
ATOM 793 O O . SER A 1 98 ? 15.740 10.938 -5.991 1.00 90.81 98 SER A O 1
ATOM 795 N N . LEU A 1 99 ? 14.614 9.286 -4.923 1.00 84.00 99 LEU A N 1
ATOM 796 C CA . LEU A 1 99 ? 13.630 10.136 -4.230 1.00 84.00 99 LEU A CA 1
ATOM 797 C C . LEU A 1 99 ? 14.195 10.728 -2.937 1.00 84.00 99 LEU A C 1
ATOM 799 O O . LEU A 1 99 ? 13.852 11.903 -2.670 1.00 84.00 99 LEU A O 1
#

Secondary structure (DSSP, 8-state):
---TTS-THHHHHHHHHHHHHHHHHHHTSS-S-TTPPPPHHHHHHHHHTS-EE-TT--SHHHHHHHHHHS-GGGEE----TTTS-HHHHHHHHHHHHT-